Protein AF-A0A3D3Q6V1-F1 (afdb_monomer_lite)

pLDDT: mean 97.1, std 5.34, range [58.25, 98.88]

Structure (mmCIF, N/CA/C/O backbone):
data_AF-A0A3D3Q6V1-F1
#
_entry.id   AF-A0A3D3Q6V1-F1
#
loop_
_atom_site.group_PDB
_atom_site.id
_atom_site.type_symbol
_atom_site.label_atom_id
_atom_site.label_alt_id
_atom_site.label_comp_id
_atom_site.label_asym_id
_atom_site.label_entity_id
_atom_site.label_seq_id
_atom_site.pdbx_PDB_ins_code
_atom_site.Cartn_x
_atom_site.Cartn_y
_atom_site.Cartn_z
_atom_site.occupancy
_atom_site.B_iso_or_equiv
_atom_site.auth_seq_id
_atom_site.auth_comp_id
_atom_site.auth_asym_id
_atom_site.auth_atom_id
_atom_site.pdbx_PDB_model_num
ATOM 1 N N . SER A 1 1 ? 9.648 14.539 1.088 1.00 96.44 1 SER A N 1
ATOM 2 C CA . SER A 1 1 ? 11.124 14.523 0.954 1.00 96.44 1 SER A CA 1
ATOM 3 C C . SER A 1 1 ? 11.510 13.836 -0.353 1.00 96.44 1 SER A C 1
ATOM 5 O O . SER A 1 1 ? 10.623 13.278 -0.988 1.00 96.44 1 SER A O 1
ATOM 7 N N . PHE A 1 2 ? 12.787 13.856 -0.762 1.00 98.06 2 PHE A N 1
ATOM 8 C CA . PHE A 1 2 ? 13.259 13.089 -1.929 1.00 98.06 2 PHE A CA 1
ATOM 9 C C . PHE A 1 2 ? 12.916 11.595 -1.803 1.00 98.06 2 PHE A C 1
ATOM 11 O O . PHE A 1 2 ? 12.294 11.032 -2.695 1.00 98.06 2 PHE A O 1
ATOM 18 N N . ASN A 1 3 ? 13.191 10.995 -0.640 1.00 97.94 3 ASN A N 1
ATOM 19 C CA . ASN A 1 3 ? 12.866 9.590 -0.379 1.00 97.94 3 ASN A CA 1
ATOM 20 C C . ASN A 1 3 ? 11.359 9.313 -0.455 1.00 97.94 3 ASN A C 1
ATOM 22 O O . ASN A 1 3 ? 10.966 8.261 -0.936 1.00 97.94 3 ASN A O 1
ATOM 26 N N . ASN A 1 4 ? 10.507 10.266 -0.050 1.00 98.12 4 ASN A N 1
ATOM 27 C CA . ASN A 1 4 ? 9.061 10.063 -0.175 1.00 98.12 4 ASN A CA 1
ATOM 28 C C . ASN A 1 4 ? 8.591 10.009 -1.630 1.00 98.12 4 ASN A C 1
ATOM 30 O O . ASN A 1 4 ? 7.626 9.315 -1.910 1.00 98.12 4 ASN A O 1
ATOM 34 N N . TRP A 1 5 ? 9.242 10.733 -2.542 1.00 98.31 5 TRP A N 1
ATOM 35 C CA . TRP A 1 5 ? 8.900 10.647 -3.962 1.00 98.31 5 TRP A CA 1
ATOM 36 C C . TRP A 1 5 ? 9.245 9.273 -4.536 1.00 98.31 5 TRP A C 1
ATOM 38 O O . TRP A 1 5 ? 8.419 8.699 -5.236 1.00 98.31 5 TRP A O 1
ATOM 48 N N . LEU A 1 6 ? 10.416 8.730 -4.185 1.00 98.25 6 LEU A N 1
ATOM 49 C CA . LEU A 1 6 ? 10.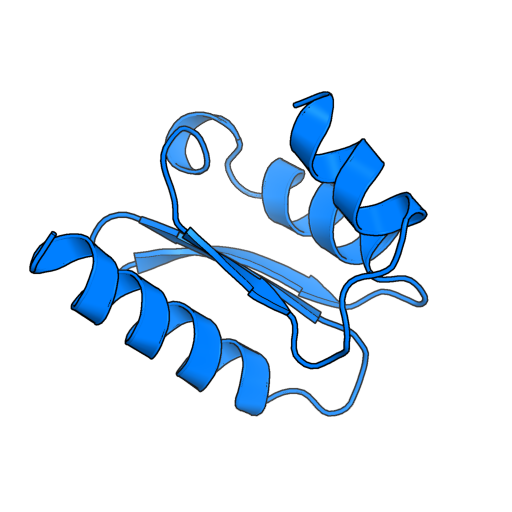828 7.388 -4.607 1.00 98.25 6 LEU A CA 1
ATOM 50 C C . LEU A 1 6 ? 9.911 6.298 -4.035 1.00 98.25 6 LEU A C 1
ATOM 52 O O . LEU A 1 6 ? 9.455 5.426 -4.765 1.00 98.25 6 LEU A O 1
ATOM 56 N N . ASP A 1 7 ? 9.590 6.371 -2.741 1.00 98.62 7 ASP A N 1
ATOM 57 C CA . ASP A 1 7 ? 8.696 5.401 -2.099 1.00 98.62 7 ASP A CA 1
ATOM 58 C C . ASP A 1 7 ? 7.265 5.484 -2.666 1.00 98.62 7 ASP A C 1
ATOM 60 O O . ASP A 1 7 ? 6.613 4.456 -2.843 1.00 98.62 7 ASP A O 1
ATOM 64 N N . ALA A 1 8 ? 6.779 6.688 -2.995 1.00 98.50 8 ALA A N 1
ATOM 65 C CA . ALA A 1 8 ? 5.459 6.878 -3.593 1.00 98.50 8 ALA A CA 1
ATOM 66 C C . ALA A 1 8 ? 5.383 6.336 -5.025 1.00 98.50 8 ALA A C 1
ATOM 68 O O . ALA A 1 8 ? 4.383 5.715 -5.381 1.00 98.50 8 ALA A O 1
ATOM 69 N N . GLU A 1 9 ? 6.428 6.536 -5.830 1.00 98.44 9 GLU A N 1
ATOM 70 C CA . GLU A 1 9 ? 6.515 5.964 -7.176 1.00 98.44 9 GLU A CA 1
ATOM 71 C C . GLU A 1 9 ? 6.544 4.432 -7.122 1.00 98.44 9 GLU A C 1
ATOM 73 O O . GLU A 1 9 ? 5.740 3.786 -7.791 1.00 98.44 9 GLU A O 1
ATOM 78 N N . ALA A 1 10 ? 7.383 3.847 -6.262 1.00 98.50 10 ALA A N 1
ATOM 79 C CA . ALA A 1 10 ? 7.446 2.398 -6.080 1.00 98.50 10 ALA A CA 1
ATOM 80 C C . ALA A 1 10 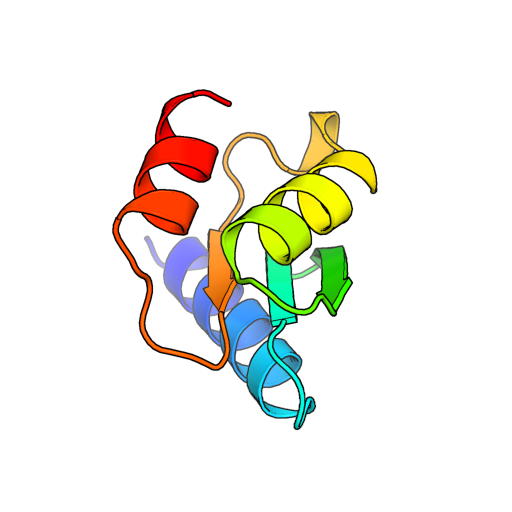? 6.096 1.812 -5.625 1.00 98.50 10 ALA A C 1
ATOM 82 O O . ALA A 1 10 ? 5.636 0.804 -6.168 1.00 98.50 10 ALA A O 1
ATOM 83 N N . ALA A 1 11 ? 5.432 2.455 -4.658 1.00 98.69 11 ALA A N 1
ATOM 84 C CA . ALA A 1 11 ? 4.143 2.000 -4.145 1.00 98.69 11 ALA A CA 1
ATOM 85 C C . ALA A 1 11 ? 3.029 2.111 -5.200 1.00 98.69 11 ALA A C 1
ATOM 87 O O . ALA A 1 11 ? 2.262 1.165 -5.388 1.00 98.69 11 ALA A O 1
ATOM 88 N N . GLN A 1 12 ? 2.952 3.240 -5.915 1.00 98.25 12 GLN A N 1
ATOM 89 C CA . GLN A 1 12 ? 1.943 3.460 -6.954 1.00 98.25 12 GLN A CA 1
ATOM 90 C C . GLN A 1 12 ? 2.169 2.546 -8.161 1.00 98.25 12 GLN A C 1
ATOM 92 O O . GLN A 1 12 ? 1.210 1.944 -8.645 1.00 98.25 12 GLN A O 1
ATOM 97 N N . GLY A 1 13 ? 3.419 2.398 -8.608 1.00 98.44 13 GLY A N 1
ATOM 98 C CA . GLY A 1 13 ? 3.777 1.541 -9.733 1.00 98.44 13 GLY A CA 1
ATOM 99 C C . GLY A 1 13 ? 3.415 0.082 -9.471 1.00 98.44 13 GLY A C 1
ATOM 100 O O . GLY A 1 13 ? 2.844 -0.573 -10.339 1.00 98.44 13 GLY A O 1
ATOM 101 N N . LEU A 1 14 ? 3.656 -0.407 -8.250 1.00 98.62 14 LEU A N 1
ATOM 102 C CA . LEU A 1 14 ? 3.247 -1.751 -7.849 1.00 98.62 14 LEU A CA 1
ATOM 103 C C . LEU A 1 14 ? 1.722 -1.882 -7.735 1.00 98.62 14 LEU A C 1
ATOM 105 O O . LEU A 1 14 ? 1.162 -2.853 -8.239 1.00 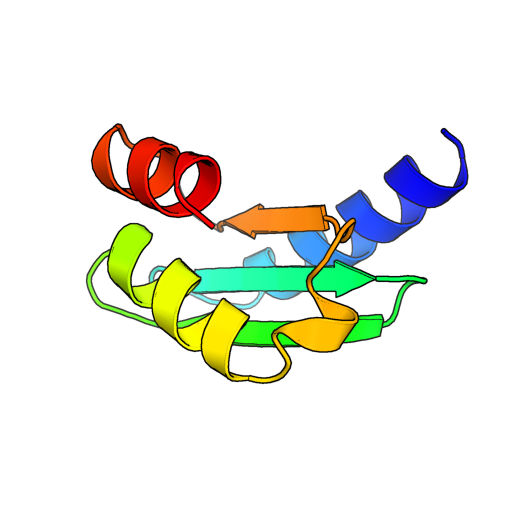98.62 14 LEU A O 1
ATOM 109 N N . ALA A 1 15 ? 1.034 -0.909 -7.129 1.00 98.69 15 ALA A N 1
ATOM 110 C CA . ALA A 1 15 ? -0.427 -0.925 -7.017 1.00 98.69 15 ALA A CA 1
ATOM 111 C C . ALA A 1 15 ? -1.118 -0.940 -8.395 1.00 98.69 15 ALA A C 1
ATOM 113 O O . ALA A 1 15 ? -2.149 -1.590 -8.563 1.00 98.69 15 ALA A O 1
ATOM 114 N N . ALA A 1 16 ? -0.531 -0.275 -9.395 1.00 98.38 16 ALA A N 1
ATOM 115 C CA . ALA A 1 16 ? -1.054 -0.209 -10.757 1.00 98.38 16 ALA A CA 1
ATOM 116 C C . ALA A 1 16 ? -1.006 -1.546 -11.524 1.00 98.38 16 ALA A C 1
ATOM 118 O O . ALA A 1 16 ? -1.645 -1.657 -12.567 1.00 98.38 16 ALA A O 1
ATOM 119 N N . LEU A 1 17 ? -0.282 -2.557 -11.027 1.00 98.44 17 LEU A N 1
ATOM 120 C CA . LEU A 1 17 ? -0.236 -3.892 -11.639 1.00 98.44 17 LEU A CA 1
ATOM 121 C C . LEU A 1 17 ? -1.465 -4.756 -11.317 1.00 98.44 17 LEU A C 1
ATOM 123 O O . LEU A 1 17 ? -1.598 -5.844 -11.877 1.00 98.44 17 LEU A O 1
ATOM 127 N N . PHE A 1 18 ? -2.331 -4.311 -10.403 1.00 98.44 18 PHE A N 1
ATOM 128 C CA . PHE A 1 18 ? -3.473 -5.087 -9.928 1.00 98.44 18 PHE A CA 1
ATOM 129 C C . PHE A 1 18 ? -4.794 -4.536 -10.457 1.00 98.44 18 PHE A C 1
ATOM 131 O O . PHE A 1 18 ? -5.068 -3.335 -10.357 1.00 98.44 18 PHE A O 1
ATOM 138 N N . ASP A 1 19 ? -5.643 -5.447 -10.933 1.00 97.88 19 ASP A N 1
ATOM 139 C CA . ASP A 1 19 ? -7.004 -5.130 -11.355 1.00 97.88 19 ASP A CA 1
ATOM 140 C C . ASP A 1 19 ? -7.963 -5.031 -10.164 1.00 97.88 19 ASP A C 1
ATOM 142 O O . ASP A 1 19 ? -8.776 -4.114 -10.131 1.00 97.88 19 ASP A O 1
ATOM 146 N N . GLU A 1 20 ? -7.872 -5.907 -9.160 1.00 98.19 20 GLU A N 1
ATOM 147 C CA . GLU A 1 20 ? -8.743 -5.864 -7.972 1.00 98.19 20 GLU A CA 1
ATOM 148 C C . GLU A 1 20 ? -8.252 -4.828 -6.942 1.00 98.19 20 GLU A C 1
ATOM 150 O O . GLU A 1 20 ? -7.083 -4.431 -6.983 1.00 98.19 20 GLU A O 1
ATOM 155 N N . PRO A 1 21 ? -9.100 -4.362 -6.000 1.00 98.62 21 PRO A N 1
ATOM 156 C CA . PRO A 1 21 ? -8.684 -3.402 -4.979 1.00 98.62 21 PRO A CA 1
ATOM 157 C C . PRO A 1 21 ? -7.465 -3.894 -4.185 1.00 98.62 21 PRO A C 1
ATOM 159 O O . PRO A 1 21 ? -7.493 -4.975 -3.590 1.00 98.62 21 PRO A O 1
ATOM 162 N N . VAL A 1 22 ? -6.402 -3.085 -4.162 1.00 98.88 22 VAL A N 1
ATOM 163 C CA . VAL A 1 22 ? -5.114 -3.425 -3.540 1.00 98.88 22 VAL A CA 1
ATOM 164 C C . VAL A 1 22 ? -4.633 -2.321 -2.603 1.00 98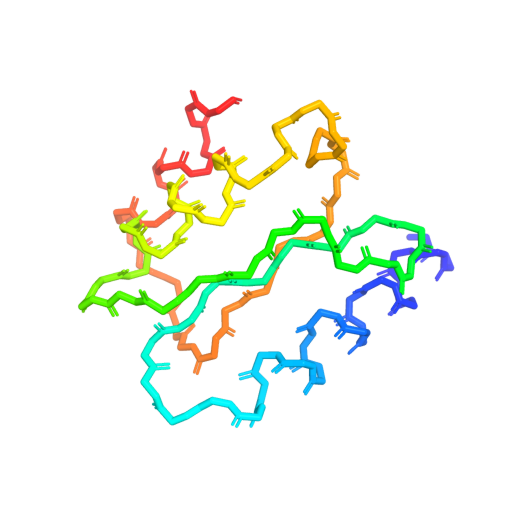.88 22 VAL A C 1
ATOM 166 O O . VAL A 1 22 ? -4.839 -1.137 -2.871 1.00 98.88 22 VAL A O 1
ATOM 169 N N . CYS A 1 23 ? -3.941 -2.719 -1.537 1.00 98.81 23 CYS A N 1
ATOM 170 C CA . CYS A 1 23 ? -3.099 -1.852 -0.722 1.00 98.81 23 CYS A CA 1
ATOM 171 C C . CYS A 1 23 ? -1.640 -2.295 -0.847 1.00 98.81 23 CYS A C 1
ATOM 173 O O . CYS A 1 23 ? -1.336 -3.482 -0.708 1.00 98.81 23 CYS A O 1
ATOM 175 N N . VAL A 1 24 ? -0.745 -1.335 -1.058 1.00 98.81 24 VAL A N 1
ATOM 176 C CA . VAL A 1 24 ? 0.709 -1.515 -1.086 1.00 98.81 24 VAL A CA 1
ATOM 177 C C . VAL A 1 24 ? 1.331 -0.607 -0.030 1.00 98.81 24 VAL A C 1
ATOM 179 O O . VAL A 1 24 ? 1.010 0.576 0.023 1.00 98.81 24 VAL A O 1
ATOM 182 N N . ILE A 1 25 ? 2.229 -1.148 0.790 1.00 98.75 25 ILE A N 1
ATOM 183 C CA . ILE A 1 25 ? 3.008 -0.417 1.792 1.00 98.75 25 ILE A CA 1
ATOM 184 C C . ILE A 1 25 ? 4.490 -0.578 1.452 1.00 98.75 25 ILE A C 1
ATOM 186 O O . ILE A 1 25 ? 5.001 -1.699 1.385 1.00 98.75 25 ILE A O 1
ATOM 190 N N . VAL A 1 26 ? 5.173 0.542 1.223 1.00 98.69 26 VAL A N 1
ATOM 191 C CA . VAL A 1 26 ? 6.597 0.604 0.871 1.00 98.69 26 VAL A CA 1
ATOM 192 C C . VAL A 1 26 ? 7.373 1.356 1.939 1.00 98.69 26 VAL A C 1
ATOM 194 O O . VAL A 1 26 ? 6.916 2.374 2.459 1.00 98.69 26 VAL A O 1
ATOM 197 N N . LYS A 1 27 ? 8.591 0.894 2.222 1.00 98.06 27 LYS A N 1
ATOM 198 C CA . LYS A 1 27 ? 9.569 1.631 3.017 1.00 98.06 27 LYS A CA 1
ATOM 199 C C . LYS A 1 27 ? 10.961 1.438 2.443 1.00 98.06 27 LYS A C 1
ATOM 201 O O . LYS A 1 27 ? 11.381 0.310 2.198 1.00 98.06 27 LYS A O 1
ATOM 206 N N . HIS A 1 28 ? 11.685 2.539 2.245 1.00 97.25 28 HIS A N 1
ATOM 207 C CA . HIS A 1 28 ? 13.035 2.509 1.670 1.00 97.25 28 HIS A CA 1
ATOM 208 C C . HIS A 1 28 ? 13.077 1.750 0.334 1.00 97.25 28 HIS A C 1
ATOM 210 O O . HIS A 1 28 ? 13.953 0.916 0.110 1.00 97.25 28 HIS A O 1
ATOM 216 N N . HIS A 1 29 ? 12.104 2.038 -0.531 1.00 95.94 29 HIS A N 1
ATOM 217 C CA . HIS A 1 29 ? 11.933 1.484 -1.870 1.00 95.94 29 HIS A CA 1
ATOM 218 C C . HIS A 1 29 ? 11.612 -0.024 -1.916 1.00 95.94 29 HIS A C 1
ATOM 220 O O . HIS A 1 29 ? 11.569 -0.619 -2.992 1.00 95.94 29 HIS A O 1
ATOM 226 N N . ASN A 1 30 ? 11.349 -0.644 -0.761 1.00 97.19 30 ASN A N 1
ATOM 227 C CA . ASN A 1 30 ? 11.003 -2.056 -0.645 1.00 97.19 30 ASN A CA 1
ATOM 228 C C . ASN A 1 30 ? 9.553 -2.223 -0.160 1.00 97.19 30 ASN A C 1
ATOM 230 O O . ASN A 1 30 ? 9.172 -1.589 0.828 1.00 97.19 30 ASN A O 1
ATOM 234 N N . PRO A 1 31 ? 8.738 -3.074 -0.807 1.00 97.56 31 PRO A N 1
ATOM 235 C CA . PRO A 1 31 ? 7.409 -3.399 -0.307 1.00 97.56 31 PRO A CA 1
ATOM 236 C C . PRO A 1 31 ? 7.520 -4.240 0.971 1.00 97.56 31 PRO A C 1
ATOM 238 O O . PRO A 1 31 ? 8.118 -5.314 0.955 1.00 97.56 31 PRO A O 1
ATOM 241 N N . CYS A 1 32 ? 6.932 -3.764 2.067 1.00 97.69 32 CYS A N 1
ATOM 242 C CA . CYS A 1 32 ? 6.794 -4.526 3.314 1.00 97.69 32 CYS A CA 1
ATOM 243 C C . CYS A 1 32 ? 5.400 -5.155 3.467 1.00 97.69 32 CYS A C 1
ATOM 245 O O . CYS A 1 32 ? 5.240 -6.114 4.214 1.00 97.69 32 CYS A O 1
ATOM 247 N N . GLY A 1 33 ? 4.404 -4.677 2.712 1.00 98.38 33 GLY A N 1
ATOM 248 C CA . GLY A 1 33 ? 3.056 -5.238 2.715 1.00 98.38 33 GLY A CA 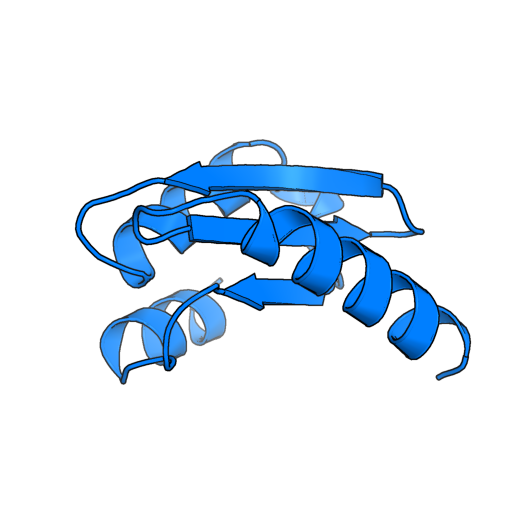1
ATOM 249 C C . GLY A 1 33 ? 2.339 -5.029 1.388 1.00 98.38 33 GLY A C 1
ATOM 250 O O . GLY A 1 33 ? 2.339 -3.925 0.849 1.00 98.38 33 GLY A O 1
ATOM 251 N N . VAL A 1 34 ? 1.712 -6.079 0.853 1.00 98.69 34 VAL A N 1
ATOM 252 C CA . VAL A 1 34 ? 0.871 -6.009 -0.352 1.00 98.69 34 VAL A CA 1
ATOM 253 C C . VAL A 1 34 ? -0.309 -6.955 -0.184 1.00 98.69 34 VAL A C 1
ATOM 255 O O . VAL A 1 34 ? -0.110 -8.141 0.078 1.00 98.69 34 VAL A O 1
ATOM 258 N N . ALA A 1 35 ? -1.534 -6.463 -0.354 1.00 98.75 35 ALA A N 1
ATOM 259 C CA . ALA A 1 35 ? -2.718 -7.313 -0.274 1.00 98.75 35 ALA A CA 1
ATOM 260 C C . ALA A 1 35 ? -3.867 -6.810 -1.149 1.00 98.75 35 ALA A C 1
ATOM 262 O O . ALA A 1 35 ? -4.144 -5.614 -1.194 1.00 98.75 35 ALA A O 1
ATOM 263 N N . GLN A 1 36 ? -4.568 -7.753 -1.787 1.00 98.69 36 GLN A N 1
ATOM 264 C CA . GLN A 1 36 ? -5.865 -7.524 -2.425 1.00 98.69 36 GLN A CA 1
ATOM 265 C C . GLN A 1 36 ? -7.000 -7.934 -1.477 1.00 98.69 36 GLN A C 1
ATOM 267 O O . GLN A 1 36 ? -6.877 -8.901 -0.710 1.00 98.69 36 GLN A O 1
ATOM 272 N N . ALA A 1 37 ? -8.120 -7.220 -1.539 1.00 98.44 37 ALA A N 1
ATOM 273 C CA . ALA A 1 37 ? -9.344 -7.572 -0.826 1.00 98.44 37 ALA A CA 1
ATOM 274 C C . ALA A 1 37 ? -10.576 -6.965 -1.513 1.00 98.44 37 ALA A C 1
ATOM 276 O O . ALA A 1 37 ? -10.459 -6.203 -2.465 1.00 98.44 37 ALA A O 1
ATOM 277 N N . ALA A 1 38 ? -11.768 -7.291 -1.009 1.00 98.06 38 ALA A N 1
ATOM 278 C CA . ALA A 1 38 ? -13.012 -6.714 -1.518 1.00 98.06 38 ALA A CA 1
ATOM 279 C C . ALA A 1 38 ? -13.159 -5.217 -1.181 1.00 98.06 38 ALA A C 1
ATOM 281 O O . ALA A 1 38 ? -13.849 -4.494 -1.893 1.00 98.06 38 ALA A O 1
ATOM 282 N N . THR A 1 39 ? -12.521 -4.752 -0.101 1.00 98.38 39 THR A N 1
ATOM 283 C CA . THR A 1 39 ? -12.539 -3.351 0.342 1.00 98.38 39 THR A CA 1
ATOM 284 C C . THR A 1 39 ? -11.118 -2.848 0.581 1.00 98.38 39 THR A C 1
ATOM 286 O O . THR A 1 39 ? -10.226 -3.625 0.930 1.00 98.38 39 THR A O 1
ATOM 289 N N . LEU A 1 40 ? -10.892 -1.539 0.427 1.00 98.56 40 LEU A N 1
ATOM 290 C CA . LEU A 1 40 ? -9.574 -0.944 0.676 1.00 98.56 40 LEU A CA 1
ATOM 291 C C . LEU A 1 40 ? -9.175 -1.002 2.157 1.00 98.56 40 LEU A C 1
ATOM 293 O O . LEU A 1 40 ? -7.996 -1.167 2.457 1.00 98.56 40 LEU A O 1
ATOM 297 N N . ALA A 1 41 ? -10.141 -0.935 3.077 1.00 98.44 41 ALA A N 1
ATOM 298 C CA . ALA A 1 41 ? -9.892 -1.102 4.508 1.00 98.44 41 ALA A CA 1
ATOM 299 C C . ALA A 1 41 ? -9.371 -2.515 4.835 1.00 98.44 41 ALA A C 1
ATOM 301 O O . ALA A 1 41 ? -8.369 -2.656 5.537 1.00 98.44 41 ALA A O 1
ATOM 302 N N . ASP A 1 42 ? -9.993 -3.557 4.269 1.00 98.56 42 ASP A N 1
ATOM 303 C CA . ASP A 1 42 ? -9.525 -4.938 4.438 1.00 98.56 42 ASP A CA 1
ATOM 304 C C . ASP A 1 42 ? -8.168 -5.161 3.762 1.00 98.56 42 ASP A C 1
ATOM 306 O O . ASP A 1 42 ? -7.312 -5.868 4.298 1.00 98.56 42 ASP A O 1
ATOM 310 N N . ALA A 1 43 ? -7.957 -4.557 2.587 1.00 98.75 43 ALA A N 1
ATOM 311 C CA . ALA A 1 43 ? -6.685 -4.622 1.878 1.00 98.75 43 ALA A CA 1
ATOM 312 C C . ALA A 1 43 ? -5.567 -3.987 2.716 1.00 98.75 43 ALA A C 1
ATOM 314 O O . ALA A 1 43 ? -4.508 -4.590 2.875 1.00 98.75 43 ALA A O 1
ATOM 315 N N . TYR A 1 44 ? -5.822 -2.819 3.311 1.00 98.56 44 TYR A N 1
ATOM 316 C CA . TYR A 1 44 ? -4.886 -2.154 4.214 1.00 98.56 44 TYR A CA 1
ATOM 317 C C . TYR A 1 44 ? -4.563 -3.010 5.438 1.00 98.56 44 TYR A C 1
ATOM 319 O O . TYR A 1 44 ? -3.391 -3.261 5.701 1.00 98.56 44 TYR A O 1
ATOM 327 N N . GLY A 1 45 ? -5.578 -3.523 6.142 1.00 98.31 45 GLY A N 1
ATOM 328 C CA . GLY A 1 45 ? -5.362 -4.354 7.330 1.00 98.31 45 GLY A CA 1
ATOM 329 C C . GLY A 1 45 ? -4.532 -5.607 7.032 1.00 98.31 45 GLY A C 1
ATOM 330 O O . GLY A 1 45 ? -3.636 -5.960 7.796 1.00 98.31 45 GLY A O 1
ATOM 331 N N . ARG A 1 46 ? -4.771 -6.251 5.883 1.00 98.56 46 ARG A N 1
ATOM 332 C CA . ARG A 1 46 ? -3.983 -7.409 5.429 1.00 98.56 46 ARG A CA 1
ATOM 333 C C . ARG A 1 46 ? -2.560 -7.033 5.020 1.00 98.56 46 ARG A C 1
ATOM 335 O O . ARG A 1 46 ? -1.641 -7.780 5.335 1.00 98.56 46 ARG A O 1
ATOM 342 N N . ALA A 1 47 ? -2.375 -5.910 4.326 1.00 98.62 47 ALA A N 1
ATOM 343 C CA . ALA A 1 47 ? -1.051 -5.436 3.935 1.00 98.62 47 ALA A CA 1
ATOM 344 C C . ALA A 1 47 ? -0.213 -5.062 5.168 1.00 98.62 47 ALA A C 1
ATOM 346 O O . ALA A 1 47 ? 0.945 -5.460 5.253 1.00 98.62 47 ALA A O 1
ATOM 347 N N . LEU A 1 48 ? -0.813 -4.374 6.146 1.00 98.38 48 LEU A N 1
ATOM 348 C CA . LEU A 1 48 ? -0.174 -4.017 7.413 1.00 98.38 48 LEU A CA 1
ATOM 349 C C . LEU A 1 48 ? 0.249 -5.258 8.210 1.00 98.38 48 LEU A C 1
ATOM 351 O O . LEU A 1 48 ? 1.354 -5.294 8.735 1.00 98.38 48 LEU A O 1
ATOM 355 N N . ALA A 1 49 ? -0.590 -6.298 8.242 1.00 97.75 49 ALA A N 1
ATOM 356 C CA . ALA A 1 49 ? -0.282 -7.559 8.918 1.00 97.75 49 ALA A CA 1
ATOM 357 C C . ALA A 1 49 ? 0.855 -8.373 8.262 1.00 97.75 49 ALA A C 1
ATOM 359 O O . ALA A 1 49 ? 1.277 -9.378 8.832 1.00 97.75 49 ALA A O 1
ATOM 360 N N . GLY A 1 50 ? 1.331 -7.982 7.072 1.00 96.44 50 GLY A N 1
ATOM 361 C CA . GLY A 1 50 ? 2.474 -8.620 6.415 1.00 96.44 50 GLY A CA 1
ATOM 362 C C . GLY A 1 50 ? 3.794 -8.375 7.154 1.00 96.44 50 GLY A C 1
ATOM 363 O O . GLY A 1 50 ? 4.544 -9.321 7.384 1.00 96.44 50 GLY A O 1
ATOM 364 N N . ASP A 1 51 ? 4.046 -7.121 7.542 1.00 97.56 51 ASP A N 1
ATOM 365 C CA . ASP A 1 51 ? 5.187 -6.681 8.357 1.00 97.56 51 ASP A CA 1
ATOM 366 C C . ASP A 1 51 ? 4.867 -5.307 8.979 1.00 97.56 51 ASP A C 1
ATOM 368 O O . ASP A 1 51 ? 5.158 -4.247 8.411 1.00 97.56 51 ASP A O 1
ATOM 372 N N . ASP A 1 52 ? 4.220 -5.328 10.143 1.00 95.06 52 ASP A N 1
ATOM 373 C CA . ASP A 1 52 ? 3.729 -4.144 10.855 1.00 95.06 52 ASP A CA 1
ATOM 374 C C . ASP A 1 52 ? 4.868 -3.256 11.382 1.00 95.06 52 ASP A C 1
ATOM 376 O O . ASP A 1 52 ? 4.804 -2.025 11.304 1.00 95.06 52 ASP A O 1
ATOM 380 N N . VAL A 1 53 ? 5.955 -3.876 11.843 1.00 96.75 53 VAL A N 1
ATOM 381 C CA . VAL A 1 53 ? 7.162 -3.188 12.310 1.00 96.75 53 VAL A CA 1
ATOM 382 C C . VAL A 1 53 ? 7.798 -2.387 11.17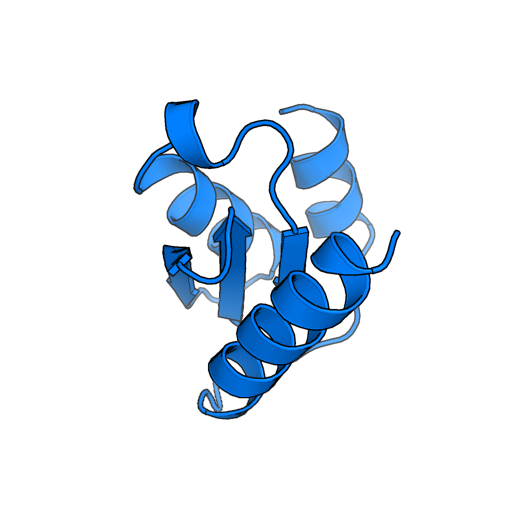6 1.00 96.75 53 VAL A C 1
ATOM 384 O O . VAL A 1 53 ? 8.139 -1.210 11.357 1.00 96.75 53 VAL A O 1
ATOM 387 N N . SER A 1 54 ? 7.949 -2.980 9.989 1.00 97.44 54 SER A N 1
ATOM 388 C CA . SER A 1 54 ? 8.481 -2.245 8.841 1.00 97.44 54 SER A CA 1
ATOM 389 C C . SER A 1 54 ? 7.483 -1.228 8.302 1.00 97.44 54 SER A C 1
ATOM 391 O O . SER A 1 54 ? 7.912 -0.154 7.896 1.00 97.44 54 SER A O 1
ATOM 393 N N . ALA A 1 55 ? 6.176 -1.498 8.326 1.00 97.06 55 ALA A N 1
ATOM 394 C CA . ALA A 1 55 ? 5.156 -0.573 7.828 1.00 97.06 55 ALA A CA 1
ATOM 395 C C . ALA A 1 55 ? 5.138 0.782 8.558 1.00 97.06 55 ALA A C 1
ATOM 397 O O . ALA A 1 55 ? 4.775 1.798 7.958 1.00 97.06 55 ALA A O 1
ATOM 398 N N . PHE A 1 56 ? 5.579 0.836 9.820 1.00 95.88 56 PHE A N 1
ATOM 399 C CA . PHE A 1 56 ? 5.657 2.085 10.575 1.00 95.88 56 PHE A CA 1
ATOM 400 C C . PHE A 1 56 ? 6.508 3.148 9.854 1.00 95.88 56 PHE A C 1
ATOM 402 O O . PHE A 1 56 ? 7.708 2.967 9.626 1.00 95.88 56 PHE A O 1
ATOM 409 N N . GLY A 1 57 ? 5.896 4.285 9.510 1.00 95.56 57 GLY A N 1
ATOM 410 C CA . GLY A 1 57 ? 6.547 5.374 8.769 1.00 95.56 57 GLY A CA 1
ATOM 411 C C . GLY A 1 57 ? 6.771 5.100 7.274 1.00 95.56 57 GLY A C 1
ATOM 412 O O . GLY A 1 57 ? 7.539 5.827 6.644 1.00 95.56 57 GLY A O 1
ATOM 413 N N . GLY A 1 58 ? 6.147 4.057 6.719 1.00 97.38 58 GLY A N 1
ATOM 414 C CA . GLY A 1 58 ? 6.138 3.766 5.285 1.00 97.38 58 GLY A CA 1
ATOM 415 C C . GLY A 1 58 ? 5.148 4.625 4.489 1.00 97.38 58 GLY A C 1
ATOM 416 O O . GLY A 1 58 ? 4.408 5.442 5.040 1.00 97.38 58 GLY A O 1
ATOM 417 N N . ILE A 1 59 ? 5.133 4.427 3.171 1.00 98.56 59 ILE A N 1
ATOM 418 C CA . ILE A 1 59 ? 4.172 5.027 2.241 1.00 98.56 59 ILE A CA 1
ATOM 419 C C . ILE A 1 59 ? 3.146 3.986 1.818 1.00 98.56 59 ILE A C 1
ATOM 421 O O . ILE A 1 59 ? 3.503 2.884 1.410 1.00 98.56 59 ILE A O 1
ATOM 425 N N . VAL A 1 60 ? 1.874 4.376 1.885 1.00 98.44 60 VAL A N 1
ATOM 426 C CA . VAL A 1 60 ? 0.731 3.560 1.477 1.00 98.44 60 VAL A CA 1
ATOM 427 C C . VAL A 1 60 ? 0.219 4.031 0.117 1.00 98.44 60 VAL A C 1
ATOM 429 O O . VAL A 1 60 ? 0.029 5.230 -0.091 1.00 98.44 60 VAL A O 1
ATOM 432 N N . ALA A 1 61 ? -0.040 3.094 -0.791 1.00 98.62 61 ALA A N 1
ATOM 433 C CA . ALA A 1 61 ? -0.712 3.339 -2.061 1.00 98.62 61 ALA A CA 1
ATOM 434 C C . ALA A 1 61 ? -1.886 2.374 -2.257 1.00 98.62 61 ALA A C 1
ATOM 436 O O . ALA A 1 61 ? -1.814 1.196 -1.902 1.00 98.62 61 ALA A O 1
ATOM 437 N N . PHE A 1 62 ? -2.944 2.882 -2.883 1.00 98.75 62 PHE A N 1
ATOM 438 C CA . PHE A 1 62 ? -4.105 2.114 -3.320 1.00 98.75 62 PHE A CA 1
ATOM 439 C C . PHE A 1 62 ? -4.307 2.311 -4.824 1.00 98.75 62 PHE A C 1
ATOM 441 O O . PHE A 1 62 ? -3.980 3.368 -5.364 1.00 98.75 62 PHE A O 1
ATOM 448 N N . ASN A 1 63 ? -4.881 1.320 -5.508 1.00 98.50 63 ASN A N 1
ATOM 449 C CA . ASN A 1 63 ? -5.236 1.425 -6.932 1.00 98.50 63 ASN A CA 1
ATOM 450 C C . ASN A 1 63 ? -6.669 1.943 -7.172 1.00 98.50 63 ASN A C 1
ATOM 452 O O . ASN A 1 63 ? -7.174 1.882 -8.296 1.00 98.50 63 ASN A O 1
ATOM 456 N N . ARG A 1 64 ? -7.350 2.401 -6.118 1.00 98.31 64 ARG A N 1
ATOM 457 C CA . ARG A 1 64 ? -8.700 2.977 -6.133 1.00 98.31 64 ARG A CA 1
ATOM 458 C C . ARG A 1 64 ? -8.743 4.209 -5.234 1.00 98.31 64 ARG A C 1
ATOM 460 O O . ARG A 1 64 ? -7.843 4.421 -4.423 1.00 98.31 64 ARG A O 1
ATOM 467 N N . GLU A 1 65 ? -9.792 5.010 -5.392 1.00 98.25 65 GLU A N 1
ATOM 468 C CA . GLU A 1 65 ? -10.043 6.169 -4.536 1.00 98.25 65 GLU A CA 1
ATOM 469 C C . GLU A 1 65 ? -10.233 5.730 -3.079 1.00 98.25 65 GLU A C 1
ATOM 471 O O . GLU A 1 65 ? -10.986 4.799 -2.795 1.00 98.25 65 GLU A O 1
ATOM 476 N N . VAL A 1 66 ? -9.515 6.385 -2.167 1.00 98.19 66 VAL A N 1
ATOM 477 C CA . VAL A 1 66 ? -9.541 6.068 -0.736 1.00 98.19 66 VAL A CA 1
ATOM 478 C C . VAL A 1 66 ? -10.848 6.567 -0.130 1.00 98.19 66 VAL A C 1
ATOM 480 O O . VAL A 1 66 ? -11.130 7.763 -0.159 1.00 98.19 66 VAL A O 1
ATOM 483 N N . ASP A 1 67 ? -11.622 5.653 0.452 1.00 97.75 67 ASP A N 1
ATOM 484 C CA . ASP A 1 67 ? -12.875 5.960 1.140 1.00 97.75 67 ASP A CA 1
ATOM 485 C C . ASP A 1 67 ? -12.681 6.232 2.646 1.00 97.75 67 ASP A C 1
ATOM 487 O O . ASP A 1 67 ? -11.589 6.102 3.211 1.00 97.75 67 ASP A O 1
ATOM 491 N N . GLU A 1 68 ? -13.767 6.620 3.323 1.00 98.19 68 GLU A N 1
ATOM 492 C CA . GLU A 1 68 ? -13.760 6.899 4.765 1.00 98.19 68 GLU A CA 1
ATOM 493 C C . GLU A 1 68 ? -13.329 5.677 5.596 1.00 98.19 68 GLU A C 1
ATOM 495 O O . GLU A 1 68 ? -12.667 5.834 6.624 1.00 98.19 68 GLU A O 1
ATOM 500 N N . ALA A 1 69 ? -13.681 4.461 5.166 1.00 97.94 69 ALA A N 1
ATOM 501 C CA . ALA A 1 69 ? -13.345 3.241 5.891 1.00 97.94 69 ALA A CA 1
ATOM 502 C C . ALA A 1 69 ? -11.834 2.969 5.850 1.00 97.94 69 ALA A C 1
ATOM 504 O O . ALA A 1 69 ? -11.227 2.723 6.893 1.00 97.94 69 ALA A O 1
ATOM 505 N N . ALA A 1 70 ? -11.212 3.082 4.676 1.00 98.00 70 ALA A N 1
ATOM 506 C CA . ALA A 1 70 ? -9.769 2.954 4.511 1.00 98.00 70 ALA A CA 1
ATOM 507 C C . ALA A 1 70 ? -9.008 4.075 5.234 1.00 98.00 70 ALA A C 1
ATOM 509 O O . ALA A 1 70 ? -8.013 3.809 5.909 1.00 98.00 70 ALA A O 1
ATOM 510 N N . ALA A 1 71 ? -9.504 5.316 5.170 1.00 98.00 71 ALA A N 1
ATOM 511 C CA . ALA A 1 71 ? -8.917 6.438 5.900 1.00 98.00 71 ALA A CA 1
ATOM 512 C C . ALA A 1 71 ? -8.931 6.209 7.423 1.00 98.00 71 ALA A C 1
ATOM 514 O O . ALA A 1 71 ? -7.916 6.419 8.090 1.00 98.00 71 ALA A O 1
ATOM 515 N N . LYS A 1 72 ? -10.052 5.726 7.978 1.00 97.88 72 LYS A N 1
ATOM 516 C CA . LYS A 1 72 ? -10.156 5.369 9.403 1.00 97.88 72 LYS A CA 1
ATOM 517 C C . LYS A 1 72 ? -9.237 4.212 9.782 1.00 97.88 72 LYS A C 1
ATOM 519 O O . LYS A 1 72 ? -8.638 4.263 10.852 1.00 97.88 72 LYS A O 1
ATOM 524 N N . ALA A 1 73 ? -9.110 3.204 8.920 1.00 96.56 73 ALA A N 1
ATOM 525 C CA . ALA A 1 73 ? -8.218 2.074 9.158 1.00 96.56 73 ALA A CA 1
ATOM 526 C C . ALA A 1 73 ? -6.751 2.526 9.282 1.00 96.56 73 ALA A C 1
ATOM 528 O O . ALA A 1 73 ? -6.068 2.093 10.203 1.00 96.56 73 ALA A O 1
ATOM 529 N N . MET A 1 74 ? -6.295 3.449 8.425 1.00 96.06 74 MET A N 1
ATOM 530 C CA . MET A 1 74 ? -4.940 4.018 8.502 1.00 96.06 74 MET A CA 1
ATOM 531 C C . MET A 1 74 ? -4.723 4.926 9.717 1.00 96.06 74 MET A C 1
ATOM 533 O O . MET A 1 74 ? -3.628 4.965 10.263 1.00 96.06 74 MET A O 1
ATOM 537 N N . ALA A 1 75 ? -5.743 5.680 10.133 1.00 92.12 75 ALA A N 1
ATOM 538 C CA . ALA A 1 75 ? -5.628 6.622 11.247 1.00 92.12 75 ALA A CA 1
ATOM 539 C C . ALA A 1 75 ? -5.571 5.946 12.630 1.00 92.12 75 ALA A C 1
ATOM 541 O O . ALA A 1 75 ? -5.156 6.582 13.597 1.00 92.12 75 ALA A O 1
ATOM 542 N N . GLY A 1 76 ? -6.045 4.699 12.733 1.00 73.69 76 GLY A N 1
ATOM 543 C CA . GLY A 1 76 ? -6.087 3.929 13.979 1.00 73.69 76 GLY A CA 1
ATOM 544 C C . GLY A 1 76 ? -4.926 2.951 14.183 1.00 73.69 76 GLY A C 1
ATOM 545 O O . GLY A 1 76 ? -4.945 2.243 15.190 1.00 73.69 76 GLY A O 1
ATOM 546 N N . ALA A 1 77 ? -3.984 2.881 13.236 1.00 58.25 77 ALA A N 1
ATOM 547 C CA . ALA A 1 77 ? -2.797 2.025 13.290 1.00 58.25 77 ALA A CA 1
ATOM 548 C C . ALA A 1 77 ? -1.643 2.666 14.078 1.00 58.25 77 ALA A C 1
ATOM 550 O O . ALA A 1 77 ? -1.473 3.905 13.996 1.00 58.25 77 ALA A O 1
#

Secondary structure (DSSP, 8-state):
-HHHHHHHHHHHHHHTT-SS-EEEEEETTEEEEEEE-SSHHHHHHHHHTT-HHHHTT-EEEESS---HHHHHHHHT-

Radius of gyration: 11.13 Å; chains: 1; bounding box: 27×23×26 Å

Sequence (77 aa):
SFNNWLDAEAAQGLAALFDEPVCVIVKHHNPCGVAQAATLADAYGRALAGDDVSAFGGIVAFNREVDEAAAKAMAGA

Foldseek 3Di:
DVQQVLLVCLQAVVQVVDPAKKKFWDDSSHTQFIAGDNDLLVRVVRRCVSDVPRSVVTDMDIPDDDDPNNVVSVVVD